Protein AF-A0A956CQM6-F1 (afdb_monomer_lite)

Foldseek 3Di:
DPPPDDDDDDPPDPVSVVVVVVVVVVVVVVVVVVCVVVVHQDDDDDPPDDPPVRVVVSVVVVVVVVVVVD

Sequence (70 aa):
LETGELTEFDTSDKRVREAFHSRFAKERARREQLFQRMRIDHMAIRTDQDYVRPIAELFRRRESRMRGYR

Radius of gyra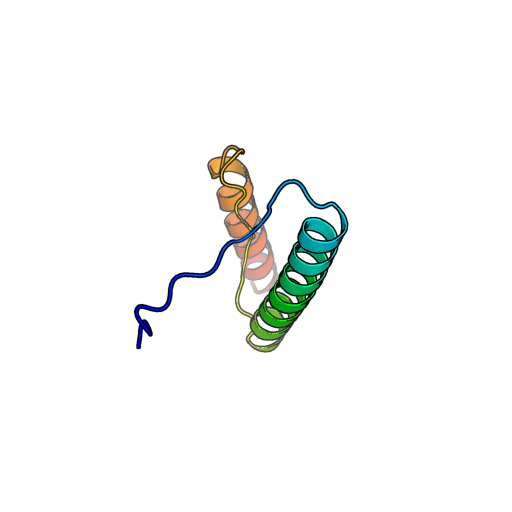tion: 18.1 Å; chains: 1; bounding box: 42×29×48 Å

Secondary structure (DSSP, 8-state):
----------SS-HHHHHHHHHHHHHHHHHHHHHHHHTT-------TTS-SHHHHHHHHHHHHHHHHTT-

Structure (mmCIF, N/CA/C/O backbone):
data_AF-A0A956CQM6-F1
#
_entry.id   AF-A0A956CQM6-F1
#
loop_
_atom_site.group_PDB
_atom_site.id
_atom_site.type_symbol
_atom_site.label_atom_id
_atom_site.label_alt_id
_atom_site.label_comp_id
_atom_site.label_asym_id
_atom_site.label_entity_id
_atom_site.label_seq_id
_atom_site.pdbx_PDB_ins_code
_atom_site.Cartn_x
_atom_site.Cartn_y
_atom_site.Cartn_z
_atom_site.occupancy
_atom_site.B_iso_or_equiv
_atom_site.auth_seq_id
_atom_site.auth_comp_id
_atom_site.auth_asym_id
_atom_site.auth_atom_id
_atom_site.pdbx_PDB_model_num
ATOM 1 N N . LEU A 1 1 ? 17.740 -15.400 -0.453 1.00 44.56 1 LEU A N 1
ATOM 2 C CA . LEU A 1 1 ? 19.016 -15.467 -1.189 1.00 44.56 1 LEU A CA 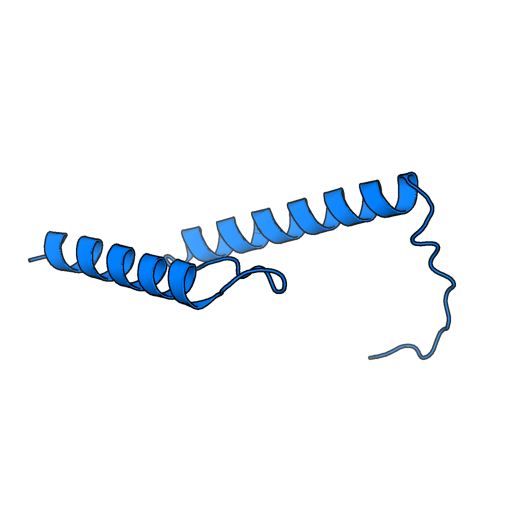1
ATOM 3 C C . LEU A 1 1 ? 18.841 -14.635 -2.439 1.00 44.56 1 LEU A C 1
ATOM 5 O O . LEU A 1 1 ? 17.864 -14.841 -3.147 1.00 44.56 1 LEU A O 1
ATOM 9 N N . GLU A 1 2 ? 19.708 -13.654 -2.633 1.00 78.44 2 GLU A N 1
ATOM 10 C CA . GLU A 1 2 ? 19.830 -12.933 -3.898 1.00 78.44 2 GLU A CA 1
ATOM 11 C C . GLU A 1 2 ? 20.666 -13.817 -4.834 1.00 78.44 2 GLU A C 1
ATOM 13 O O . GLU A 1 2 ? 21.708 -14.316 -4.412 1.00 78.44 2 GLU A O 1
ATOM 18 N N . THR A 1 3 ? 20.171 -14.119 -6.040 1.00 88.62 3 THR A N 1
ATOM 19 C CA . THR A 1 3 ? 20.800 -15.107 -6.942 1.00 88.62 3 THR A CA 1
ATOM 20 C C . THR A 1 3 ? 22.015 -14.551 -7.689 1.00 88.62 3 THR A C 1
ATOM 22 O O . THR A 1 3 ? 22.784 -15.327 -8.242 1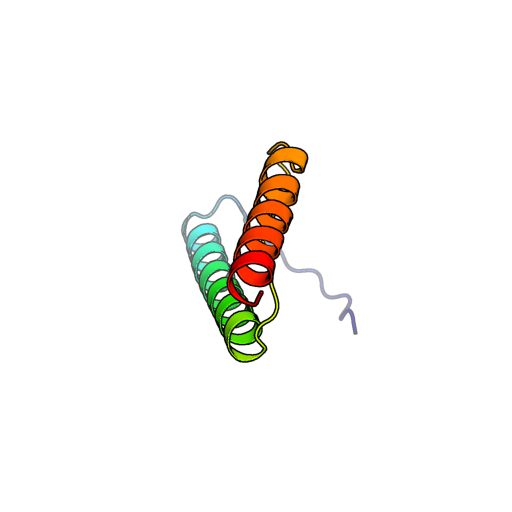.00 88.62 3 THR A O 1
ATOM 25 N N . GLY A 1 4 ? 22.210 -13.227 -7.703 1.00 90.81 4 GLY A N 1
ATOM 26 C CA . GLY A 1 4 ? 23.284 -12.556 -8.449 1.00 90.81 4 GLY A CA 1
ATOM 27 C C . GLY A 1 4 ? 23.086 -12.540 -9.970 1.00 90.81 4 GLY A C 1
ATOM 28 O O . GLY A 1 4 ? 23.926 -12.010 -10.692 1.00 90.81 4 GLY A O 1
ATOM 29 N N . GLU A 1 5 ? 21.983 -13.100 -10.467 1.00 90.56 5 GLU A N 1
ATOM 30 C CA . GLU A 1 5 ? 21.655 -13.122 -11.890 1.00 90.56 5 GLU A CA 1
ATOM 31 C C . GLU A 1 5 ? 21.125 -11.758 -12.342 1.00 90.56 5 GLU A C 1
ATOM 33 O O . GLU A 1 5 ? 20.206 -11.194 -11.744 1.00 90.56 5 GLU A O 1
ATOM 38 N N . LEU A 1 6 ? 21.692 -11.239 -13.431 1.00 89.69 6 LEU A N 1
ATOM 39 C CA . LEU A 1 6 ? 21.215 -10.023 -14.078 1.00 89.69 6 LEU A CA 1
ATOM 40 C C . LEU A 1 6 ? 20.164 -10.388 -15.123 1.00 89.69 6 LEU A C 1
ATOM 42 O O . LEU A 1 6 ? 20.358 -11.284 -15.941 1.00 89.69 6 LEU A O 1
ATOM 46 N N . THR A 1 7 ? 19.040 -9.684 -15.101 1.00 88.06 7 THR A N 1
ATOM 47 C CA . THR A 1 7 ? 17.978 -9.821 -16.098 1.00 88.06 7 THR A CA 1
ATOM 48 C C . THR A 1 7 ? 17.576 -8.437 -16.571 1.00 88.06 7 THR A C 1
ATOM 50 O O . THR A 1 7 ? 17.399 -7.525 -15.762 1.00 88.06 7 THR A O 1
ATOM 53 N N . GLU A 1 8 ? 17.420 -8.282 -17.882 1.00 89.25 8 GLU A N 1
ATOM 54 C CA . GLU A 1 8 ? 16.897 -7.052 -18.463 1.00 89.25 8 GLU A CA 1
ATOM 55 C C . GLU A 1 8 ? 15.386 -6.963 -18.249 1.00 89.25 8 GLU A C 1
ATOM 57 O O . GLU A 1 8 ? 14.640 -7.917 -18.478 1.00 89.25 8 GLU A O 1
ATOM 62 N N . PHE A 1 9 ? 14.929 -5.797 -17.800 1.00 87.38 9 PHE A N 1
ATOM 63 C CA . PHE A 1 9 ? 13.521 -5.540 -17.540 1.00 87.38 9 PHE A CA 1
ATOM 64 C C . PHE A 1 9 ? 13.084 -4.270 -18.266 1.00 87.38 9 PHE A C 1
ATOM 66 O O . PHE A 1 9 ? 13.367 -3.153 -17.826 1.00 87.38 9 PHE A O 1
ATOM 73 N N . ASP A 1 10 ? 12.382 -4.441 -19.385 1.00 91.81 10 ASP A N 1
ATOM 74 C CA . ASP A 1 10 ? 11.862 -3.321 -20.162 1.00 91.81 10 ASP A CA 1
ATOM 75 C C . ASP A 1 10 ? 10.591 -2.743 -19.519 1.00 91.81 10 ASP A C 1
ATOM 77 O O . ASP A 1 10 ? 9.492 -3.292 -19.608 1.00 91.81 10 ASP A O 1
ATOM 81 N N . THR A 1 11 ? 10.738 -1.589 -18.873 1.00 91.62 11 THR A N 1
ATOM 82 C CA . THR A 1 11 ? 9.624 -0.845 -18.260 1.00 91.62 11 THR A CA 1
ATOM 83 C C . THR A 1 11 ? 8.793 -0.043 -19.275 1.00 91.62 11 THR A C 1
ATOM 85 O O . THR A 1 11 ? 7.694 0.433 -18.952 1.00 91.62 11 THR A O 1
ATOM 88 N N . SER A 1 12 ? 9.280 0.093 -20.513 1.00 94.81 12 SER A N 1
ATOM 89 C CA . SER A 1 12 ? 8.612 0.803 -21.605 1.00 94.81 12 SER A CA 1
ATOM 90 C C . SER A 1 12 ? 7.601 -0.072 -22.360 1.00 94.81 12 SER A C 1
ATOM 92 O O . SER A 1 12 ? 6.639 0.468 -22.923 1.00 94.81 12 SER A O 1
ATOM 94 N N . ASP A 1 13 ? 7.698 -1.403 -22.263 1.00 96.56 13 ASP A N 1
ATOM 95 C CA . ASP A 1 13 ? 6.689 -2.313 -22.810 1.00 96.56 13 ASP A CA 1
ATOM 96 C C . ASP A 1 13 ? 5.381 -2.241 -21.997 1.00 96.56 13 ASP A C 1
ATOM 98 O O . ASP A 1 13 ? 5.316 -2.469 -20.783 1.00 96.56 13 ASP A O 1
ATOM 102 N N . LYS A 1 14 ? 4.286 -1.940 -22.700 1.00 95.81 14 LYS A N 1
ATOM 103 C CA . LYS A 1 14 ? 2.931 -1.916 -22.145 1.00 95.81 14 LYS A CA 1
ATOM 104 C C . LYS A 1 14 ? 2.533 -3.261 -21.529 1.00 95.81 14 LYS A C 1
ATOM 106 O O . LYS A 1 14 ? 1.928 -3.261 -20.458 1.00 95.81 14 LYS A O 1
ATOM 111 N N . ARG A 1 15 ? 2.889 -4.388 -22.153 1.00 95.38 15 ARG A N 1
ATOM 112 C CA . ARG A 1 15 ? 2.552 -5.734 -21.658 1.00 95.38 15 ARG A CA 1
ATOM 113 C C . ARG A 1 15 ? 3.219 -6.009 -20.315 1.00 95.38 15 ARG A C 1
ATOM 115 O O . ARG A 1 15 ? 2.577 -6.529 -19.404 1.00 95.38 15 ARG A O 1
ATOM 122 N N . VAL A 1 16 ? 4.482 -5.602 -20.173 1.00 94.19 16 VAL A N 1
ATOM 123 C CA . VAL A 1 16 ? 5.236 -5.722 -18.918 1.00 94.19 16 VAL A CA 1
ATOM 124 C C . VAL A 1 16 ? 4.578 -4.889 -17.819 1.00 94.19 16 VAL A C 1
ATOM 126 O O . VAL A 1 16 ? 4.326 -5.403 -16.726 1.00 94.19 16 VAL A O 1
ATOM 129 N N . ARG A 1 17 ? 4.211 -3.632 -18.108 1.00 94.75 17 ARG A N 1
ATOM 130 C CA . ARG A 1 17 ? 3.509 -2.773 -17.138 1.00 94.75 17 ARG A CA 1
ATOM 131 C C . ARG A 1 17 ? 2.159 -3.344 -16.707 1.00 94.75 17 ARG A C 1
ATOM 133 O O . ARG A 1 17 ? 1.842 -3.321 -15.518 1.00 94.75 17 ARG A O 1
ATOM 140 N N . GLU A 1 18 ? 1.372 -3.873 -17.640 1.00 96.50 18 GLU A N 1
ATOM 141 C CA . GLU A 1 18 ? 0.070 -4.485 -17.346 1.00 96.50 18 GLU A CA 1
ATOM 142 C C . GLU A 1 18 ? 0.211 -5.751 -16.493 1.00 96.50 18 GLU A C 1
ATOM 144 O O . GLU A 1 18 ? -0.501 -5.911 -15.496 1.00 96.50 18 GLU A O 1
ATOM 149 N N . ALA A 1 19 ? 1.165 -6.621 -16.832 1.00 95.12 19 ALA A N 1
ATOM 150 C CA . ALA A 1 19 ? 1.461 -7.821 -16.057 1.00 95.12 19 ALA A CA 1
ATOM 151 C C . ALA A 1 19 ? 1.912 -7.471 -14.630 1.00 95.12 19 ALA A C 1
ATOM 153 O O . ALA A 1 19 ? 1.410 -8.048 -13.659 1.00 95.12 19 ALA A O 1
ATOM 154 N N . PHE A 1 20 ? 2.800 -6.481 -14.491 1.00 94.50 20 PHE A N 1
ATOM 155 C CA . PHE A 1 20 ? 3.254 -5.986 -13.194 1.00 94.50 20 PHE A CA 1
ATOM 156 C C . PHE A 1 20 ? 2.097 -5.413 -12.368 1.00 94.50 20 PHE A C 1
ATOM 158 O O . PHE A 1 20 ? 1.918 -5.796 -11.211 1.00 94.50 20 PHE A O 1
ATOM 165 N N . HIS A 1 21 ? 1.267 -4.553 -12.966 1.00 95.44 21 HIS A N 1
ATOM 166 C CA . HIS A 1 21 ? 0.111 -3.957 -12.297 1.00 95.44 21 HIS A CA 1
ATOM 167 C C . HIS A 1 21 ? -0.891 -5.023 -11.833 1.00 95.44 21 HIS A C 1
ATOM 169 O O . HIS A 1 21 ? -1.329 -5.004 -10.683 1.00 95.44 21 HIS A O 1
ATOM 175 N N . SER A 1 22 ? -1.210 -5.996 -12.693 1.00 97.44 22 SER A N 1
ATOM 176 C CA . SER A 1 22 ? -2.111 -7.109 -12.371 1.00 97.44 22 SER A CA 1
ATOM 177 C C . SER A 1 22 ? -1.578 -7.956 -11.213 1.00 97.44 22 SER A C 1
ATOM 179 O O . SER A 1 22 ? -2.304 -8.239 -10.256 1.00 97.44 22 SER A O 1
ATOM 181 N N . ARG A 1 23 ? -0.285 -8.307 -11.244 1.00 97.31 23 ARG A N 1
ATOM 182 C CA . ARG A 1 23 ? 0.373 -9.028 -10.147 1.00 97.31 23 ARG A CA 1
ATOM 183 C C . ARG A 1 23 ? 0.331 -8.222 -8.849 1.00 97.31 23 ARG A C 1
ATOM 185 O O . ARG A 1 23 ? -0.071 -8.756 -7.818 1.00 97.31 23 ARG A O 1
ATOM 192 N N . PHE A 1 24 ? 0.703 -6.944 -8.886 1.00 95.75 24 PHE A N 1
ATOM 193 C CA . PHE A 1 24 ? 0.718 -6.095 -7.695 1.00 95.75 24 PHE A CA 1
ATOM 194 C C . PHE A 1 24 ? -0.682 -5.915 -7.093 1.00 95.75 24 PHE A C 1
ATOM 196 O O . PHE A 1 24 ? -0.839 -6.005 -5.875 1.00 95.75 24 PHE A O 1
ATOM 203 N N . ALA A 1 25 ? -1.706 -5.722 -7.930 1.00 96.56 25 ALA A N 1
ATOM 204 C CA . ALA A 1 25 ? -3.095 -5.613 -7.496 1.00 96.56 25 ALA A CA 1
ATOM 205 C C . ALA A 1 25 ? -3.574 -6.890 -6.785 1.00 96.56 25 ALA A C 1
ATOM 207 O O . ALA A 1 25 ? -4.170 -6.801 -5.712 1.00 96.56 25 ALA A O 1
ATOM 208 N N . LYS A 1 26 ? -3.249 -8.074 -7.325 1.00 98.19 26 LYS A N 1
ATOM 209 C CA . LYS A 1 26 ? -3.563 -9.367 -6.690 1.00 98.19 26 LYS A CA 1
ATOM 210 C C . LYS A 1 26 ? -2.879 -9.516 -5.330 1.00 98.19 26 LYS A C 1
ATOM 212 O O . LYS A 1 26 ? -3.540 -9.826 -4.341 1.00 98.19 26 LYS A O 1
ATOM 217 N N . GLU A 1 27 ? -1.579 -9.235 -5.256 1.00 97.50 27 GLU A N 1
ATOM 218 C CA . GLU A 1 27 ? -0.820 -9.306 -3.999 1.00 97.50 27 GLU A CA 1
ATOM 219 C C . GLU A 1 27 ? -1.315 -8.293 -2.962 1.00 97.50 27 GLU A C 1
ATOM 221 O O . GLU A 1 27 ? -1.343 -8.561 -1.759 1.00 97.50 27 GLU A O 1
ATOM 226 N N . ARG A 1 28 ? -1.719 -7.099 -3.401 1.00 95.81 28 ARG A N 1
ATOM 227 C CA . ARG A 1 28 ? -2.339 -6.097 -2.532 1.00 95.81 28 ARG A CA 1
ATOM 228 C C . ARG A 1 28 ? -3.676 -6.592 -1.980 1.00 95.81 28 ARG A C 1
ATOM 230 O O . ARG A 1 28 ? -3.832 -6.607 -0.763 1.00 95.81 28 ARG A O 1
ATOM 237 N N . ALA A 1 29 ? -4.585 -7.052 -2.837 1.00 96.62 29 ALA A N 1
ATOM 238 C CA . ALA A 1 29 ? -5.893 -7.553 -2.415 1.00 96.62 29 ALA A CA 1
ATOM 239 C C . ALA A 1 29 ? -5.761 -8.721 -1.424 1.00 96.62 29 ALA A C 1
ATOM 241 O O . ALA A 1 29 ? -6.435 -8.748 -0.395 1.00 96.62 29 ALA A O 1
ATOM 242 N N . ARG A 1 30 ? -4.826 -9.647 -1.679 1.00 97.81 30 ARG A N 1
ATOM 243 C CA . ARG A 1 30 ? -4.524 -10.760 -0.770 1.00 97.81 30 ARG A CA 1
ATOM 244 C C . ARG A 1 30 ? -4.080 -10.277 0.616 1.00 97.81 30 ARG A C 1
ATOM 246 O O . ARG A 1 30 ? -4.544 -10.809 1.623 1.00 97.81 30 ARG A O 1
ATOM 253 N N . ARG A 1 31 ? -3.195 -9.275 0.683 1.00 96.81 31 ARG A N 1
ATOM 254 C CA . ARG A 1 31 ? -2.729 -8.682 1.953 1.00 96.81 31 ARG A CA 1
ATOM 255 C C . ARG A 1 31 ? -3.854 -7.963 2.696 1.00 96.81 31 ARG A C 1
ATOM 257 O O . ARG A 1 31 ? -4.003 -8.166 3.896 1.00 96.81 31 ARG A O 1
ATOM 264 N N . GLU A 1 32 ? -4.671 -7.182 1.993 1.00 96.00 32 GLU A N 1
ATOM 265 C CA . GLU A 1 32 ? -5.818 -6.479 2.584 1.00 96.00 32 GLU A CA 1
ATOM 266 C C . GLU A 1 32 ? -6.830 -7.472 3.184 1.00 96.00 32 GLU A C 1
ATOM 268 O O . GLU A 1 32 ? -7.234 -7.322 4.338 1.00 96.00 32 GLU A O 1
ATOM 273 N N . GLN A 1 33 ? -7.164 -8.547 2.459 1.00 97.00 33 GLN A N 1
ATOM 274 C CA . GLN A 1 33 ? -8.026 -9.622 2.965 1.00 97.00 33 GLN A CA 1
ATOM 275 C C . GLN A 1 33 ? -7.443 -10.304 4.209 1.00 97.00 33 GLN A C 1
ATOM 277 O O . GLN A 1 33 ? -8.169 -10.594 5.162 1.00 97.00 33 GLN A O 1
ATOM 282 N N . LEU A 1 34 ? -6.131 -10.556 4.224 1.00 97.88 34 LEU A N 1
ATOM 283 C CA . LEU A 1 34 ? -5.449 -11.142 5.376 1.00 97.88 34 LEU A CA 1
ATOM 284 C C . LEU A 1 34 ? -5.556 -10.232 6.610 1.00 97.88 34 LEU A C 1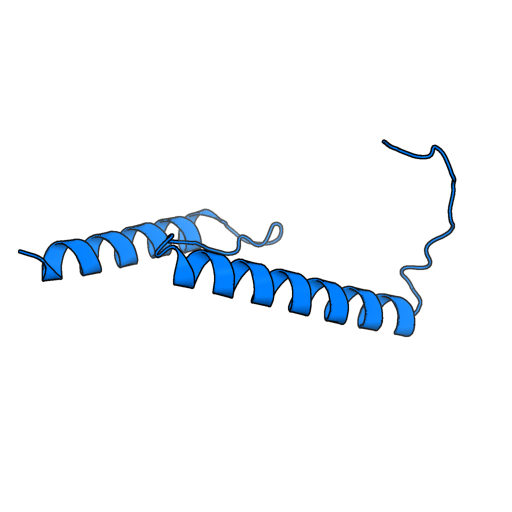
ATOM 286 O O . LEU A 1 34 ? -5.935 -10.701 7.683 1.00 97.88 34 LEU A O 1
ATOM 290 N N . PHE A 1 35 ? -5.290 -8.933 6.463 1.00 96.31 35 PHE A N 1
ATOM 291 C CA . PHE A 1 35 ? -5.413 -7.975 7.564 1.00 96.31 35 PHE A CA 1
ATOM 292 C C . PHE A 1 35 ? -6.845 -7.866 8.085 1.00 96.31 35 PHE A C 1
ATOM 294 O O . PHE A 1 35 ? -7.050 -7.884 9.298 1.00 96.31 35 PHE A O 1
ATOM 301 N N . GLN A 1 36 ? -7.842 -7.847 7.195 1.00 93.12 36 GLN A N 1
ATOM 302 C CA . GLN A 1 36 ? -9.255 -7.847 7.587 1.00 93.12 36 GLN A CA 1
ATOM 303 C C . GLN A 1 36 ? -9.622 -9.084 8.413 1.00 93.12 36 GLN A C 1
ATOM 305 O O . GLN A 1 36 ? -10.240 -8.954 9.470 1.00 93.12 36 GLN A O 1
ATOM 310 N N . ARG A 1 37 ? -9.194 -10.279 7.982 1.00 97.19 37 ARG A N 1
ATOM 311 C CA . ARG A 1 37 ? -9.429 -11.533 8.722 1.00 97.19 37 ARG A CA 1
ATOM 312 C C . ARG A 1 37 ? -8.801 -11.515 10.114 1.00 97.19 37 ARG A C 1
ATOM 314 O O . ARG A 1 37 ? -9.393 -12.044 11.048 1.00 97.19 37 ARG A O 1
ATOM 321 N N . MET A 1 38 ? -7.635 -10.887 10.254 1.00 97.12 38 MET A N 1
ATOM 322 C CA . MET A 1 38 ? -6.940 -10.733 11.537 1.00 97.12 38 MET A CA 1
ATOM 323 C C . MET A 1 38 ? -7.427 -9.525 12.353 1.00 97.12 38 MET A C 1
ATOM 325 O O . MET A 1 38 ? -6.889 -9.268 13.425 1.00 97.12 38 MET A O 1
ATOM 329 N N . ARG A 1 39 ? -8.432 -8.779 11.865 1.00 91.56 39 ARG A N 1
ATOM 330 C CA . ARG A 1 39 ? -8.926 -7.526 12.466 1.00 91.56 39 ARG A CA 1
ATOM 331 C C . ARG A 1 39 ? -7.815 -6.490 12.692 1.00 91.56 39 ARG A C 1
ATOM 333 O O . ARG A 1 39 ? -7.873 -5.705 13.634 1.00 91.56 39 ARG A O 1
ATOM 340 N N . ILE A 1 40 ? -6.814 -6.487 11.815 1.00 92.44 40 ILE A N 1
ATOM 341 C CA . ILE A 1 40 ? -5.721 -5.518 11.825 1.00 92.44 40 ILE A CA 1
ATOM 342 C C . ILE A 1 40 ? -6.126 -4.311 10.981 1.00 92.44 40 ILE A C 1
ATOM 344 O O . ILE A 1 40 ? -6.415 -4.422 9.783 1.00 92.44 40 ILE A O 1
ATOM 348 N N . ASP A 1 41 ? -6.118 -3.141 11.614 1.00 91.75 41 ASP A N 1
ATOM 349 C CA . ASP A 1 41 ? -6.245 -1.868 10.919 1.00 91.75 41 ASP A CA 1
ATOM 350 C C . ASP A 1 41 ? -5.035 -1.649 10.006 1.00 91.75 41 ASP A C 1
ATOM 352 O O . ASP A 1 41 ? -3.886 -1.782 10.423 1.00 91.75 41 ASP A O 1
ATOM 356 N N . HIS A 1 42 ? -5.297 -1.309 8.748 1.00 92.44 42 HIS A N 1
ATOM 357 C CA . HIS A 1 42 ? -4.264 -1.087 7.745 1.00 92.44 42 HIS A CA 1
ATOM 358 C C . HIS A 1 42 ? -4.625 0.091 6.843 1.00 92.44 42 HIS A C 1
ATOM 360 O O . HIS A 1 42 ? -5.789 0.475 6.711 1.00 92.44 42 HIS A O 1
ATOM 366 N N . MET A 1 43 ? -3.605 0.649 6.199 1.00 91.81 43 MET A N 1
ATOM 367 C CA . MET A 1 43 ? -3.729 1.721 5.220 1.00 91.81 43 MET A CA 1
ATOM 368 C C . MET A 1 43 ? -2.661 1.569 4.136 1.00 91.81 43 MET A C 1
ATOM 370 O O . MET A 1 43 ? -1.563 1.084 4.404 1.00 91.81 43 MET A O 1
ATOM 374 N N . ALA A 1 44 ? -2.973 2.005 2.918 1.00 89.94 44 ALA A N 1
ATOM 375 C CA . ALA A 1 44 ? -1.990 2.123 1.849 1.00 89.94 44 ALA A CA 1
ATOM 376 C C . ALA A 1 44 ? -1.424 3.548 1.838 1.00 89.94 44 ALA A C 1
ATOM 378 O O . ALA A 1 44 ? -2.188 4.513 1.839 1.00 89.94 44 ALA A O 1
ATOM 379 N N . ILE A 1 45 ? -0.098 3.673 1.807 1.00 91.25 45 ILE A N 1
ATOM 380 C CA . ILE A 1 45 ? 0.593 4.956 1.657 1.00 91.25 45 ILE A CA 1
ATOM 381 C C . ILE A 1 45 ? 1.127 5.038 0.233 1.00 91.25 45 ILE A C 1
ATOM 383 O O . ILE A 1 45 ? 1.778 4.113 -0.256 1.00 91.25 45 ILE A O 1
ATOM 387 N N . ARG A 1 46 ? 0.828 6.150 -0.432 1.00 90.94 46 ARG A N 1
ATOM 388 C CA . ARG A 1 46 ? 1.416 6.509 -1.717 1.00 90.94 46 ARG A CA 1
ATOM 389 C C . ARG A 1 46 ? 2.646 7.365 -1.470 1.00 90.94 46 ARG A C 1
ATOM 391 O O . ARG A 1 46 ? 2.567 8.345 -0.744 1.00 90.94 46 ARG A O 1
ATOM 398 N N . THR A 1 47 ? 3.770 6.987 -2.065 1.00 90.12 47 THR A N 1
ATOM 399 C CA . THR A 1 47 ? 5.052 7.688 -1.888 1.00 90.12 47 THR A CA 1
ATOM 400 C C . THR A 1 47 ? 5.095 9.032 -2.608 1.00 90.12 47 THR A C 1
ATOM 402 O O . THR A 1 47 ? 5.924 9.871 -2.288 1.00 90.12 47 THR A O 1
ATOM 405 N N . ASP A 1 48 ? 4.206 9.236 -3.578 1.00 94.06 48 ASP A N 1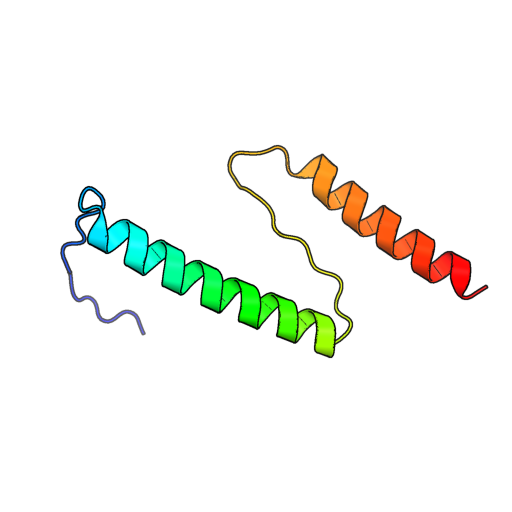
ATOM 406 C CA . ASP A 1 48 ? 4.052 10.471 -4.344 1.00 94.06 48 ASP A CA 1
ATOM 407 C C . ASP A 1 48 ? 2.989 11.415 -3.755 1.00 94.06 48 ASP A C 1
ATOM 409 O O . ASP A 1 48 ? 2.605 12.396 -4.389 1.00 94.06 48 ASP A O 1
ATOM 413 N N . GLN A 1 49 ? 2.471 11.113 -2.560 1.00 92.56 49 GLN A N 1
ATOM 414 C CA . GLN A 1 49 ? 1.423 11.889 -1.902 1.00 92.56 49 GLN A CA 1
ATOM 415 C C . GLN A 1 49 ? 1.764 12.158 -0.437 1.00 92.56 49 GLN A C 1
ATOM 417 O O . GLN A 1 49 ? 2.498 11.409 0.202 1.00 92.56 49 GLN A O 1
ATOM 422 N N . ASP A 1 50 ? 1.179 13.224 0.110 1.00 92.69 50 ASP A N 1
ATOM 423 C CA . ASP A 1 50 ? 1.253 13.523 1.540 1.00 92.69 50 ASP A CA 1
ATOM 424 C C . ASP A 1 50 ? 0.653 12.375 2.373 1.00 92.69 50 ASP A C 1
ATOM 426 O O . ASP A 1 50 ? -0.532 12.040 2.256 1.00 92.69 50 ASP A O 1
ATOM 430 N N . TYR A 1 51 ? 1.489 11.789 3.228 1.00 92.12 51 TYR A N 1
ATOM 431 C CA . TYR A 1 51 ? 1.164 10.651 4.079 1.00 92.12 51 TYR A CA 1
ATOM 432 C C . TYR A 1 51 ? 0.510 11.045 5.414 1.00 92.12 51 TYR A C 1
ATOM 434 O O . TYR A 1 51 ? -0.045 10.177 6.088 1.00 92.12 51 TYR A O 1
ATOM 442 N N . VAL A 1 52 ? 0.518 12.323 5.810 1.00 94.62 52 VAL A N 1
ATOM 443 C CA . VAL A 1 52 ? -0.040 12.777 7.098 1.00 94.62 52 VAL A CA 1
ATOM 444 C C . VAL A 1 52 ? -1.553 12.574 7.136 1.00 94.62 52 VAL A C 1
ATOM 446 O O . VAL A 1 52 ? -2.091 11.995 8.083 1.00 94.62 52 VAL A O 1
ATOM 449 N N . ARG A 1 53 ? -2.253 12.995 6.076 1.00 90.69 53 ARG A N 1
ATOM 450 C CA . ARG A 1 53 ? -3.715 12.859 5.954 1.00 90.69 53 ARG A CA 1
ATOM 451 C C . ARG A 1 53 ? -4.210 11.414 6.111 1.00 90.69 53 ARG A C 1
ATOM 453 O O . ARG A 1 53 ? -5.077 11.190 6.961 1.00 90.69 53 ARG A O 1
ATOM 460 N N . PRO A 1 54 ? -3.691 10.426 5.360 1.00 92.31 54 PRO A N 1
ATOM 461 C CA . PRO A 1 54 ? -4.200 9.065 5.456 1.00 92.31 54 PRO A CA 1
ATOM 462 C C . PRO A 1 54 ? -3.852 8.414 6.813 1.00 92.31 54 PRO A C 1
ATOM 464 O O . PRO A 1 54 ? -4.636 7.603 7.309 1.00 92.31 54 PRO A O 1
ATOM 467 N N . ILE A 1 55 ? -2.753 8.811 7.475 1.00 94.50 55 ILE A N 1
ATOM 468 C CA . ILE A 1 55 ? -2.447 8.368 8.848 1.00 94.50 55 ILE A CA 1
ATOM 469 C C . ILE A 1 55 ? -3.494 8.908 9.828 1.00 94.50 55 ILE A C 1
ATOM 471 O O . ILE A 1 55 ? -4.061 8.151 10.617 1.00 94.50 55 ILE A O 1
ATOM 475 N N . ALA A 1 56 ? -3.808 10.203 9.753 1.00 93.44 56 ALA A N 1
ATOM 476 C CA . ALA A 1 56 ? -4.828 10.815 10.602 1.00 93.44 56 ALA A CA 1
ATOM 477 C C . ALA A 1 56 ? -6.216 10.174 10.404 1.00 93.44 56 ALA A C 1
ATOM 479 O O . ALA A 1 56 ? -6.980 10.014 11.356 1.00 93.44 56 ALA A O 1
ATOM 480 N N . GLU A 1 57 ? -6.566 9.783 9.176 1.00 91.62 57 GLU A N 1
ATOM 481 C CA . GLU A 1 57 ? -7.801 9.040 8.887 1.00 91.62 57 GLU A CA 1
ATOM 482 C C . GLU A 1 57 ? -7.837 7.654 9.532 1.00 91.62 57 GLU A C 1
ATOM 484 O O . GLU A 1 57 ? -8.882 7.265 10.062 1.00 91.62 57 GLU A O 1
ATOM 489 N N . LEU A 1 58 ? -6.719 6.921 9.517 1.00 92.81 58 LEU A N 1
ATOM 490 C CA . LEU A 1 58 ? -6.619 5.611 10.161 1.00 92.81 58 LEU A CA 1
ATOM 491 C C . LEU A 1 58 ? -6.941 5.713 11.658 1.00 92.81 58 LEU A C 1
ATOM 493 O O . LEU A 1 58 ? -7.788 4.972 12.160 1.00 92.81 58 LEU A O 1
ATOM 497 N N . PHE A 1 59 ? -6.324 6.671 12.356 1.00 93.62 59 PHE A N 1
ATOM 498 C CA . PHE A 1 59 ? -6.553 6.866 13.788 1.00 93.62 59 PHE A CA 1
ATOM 499 C C . PHE A 1 59 ? -7.974 7.347 14.099 1.00 93.62 59 PHE A C 1
ATOM 501 O O . PHE A 1 59 ? -8.602 6.791 14.997 1.00 93.62 59 PHE A O 1
ATOM 508 N N . ARG A 1 60 ? -8.547 8.267 13.308 1.00 92.50 60 ARG A N 1
ATOM 509 C CA . ARG A 1 60 ? -9.958 8.681 13.471 1.00 92.50 60 ARG A CA 1
ATOM 510 C C . ARG A 1 60 ? -10.933 7.506 13.354 1.00 92.50 60 ARG A C 1
ATOM 512 O O . ARG A 1 60 ? -11.869 7.395 14.144 1.00 92.50 60 ARG A O 1
ATOM 519 N N . ARG A 1 61 ? -10.718 6.604 12.388 1.00 90.88 61 ARG A N 1
ATOM 520 C CA . ARG A 1 61 ? -11.533 5.382 12.229 1.00 90.88 61 ARG A CA 1
ATOM 521 C C . ARG A 1 61 ? -11.361 4.419 13.401 1.00 90.88 61 ARG A C 1
ATOM 523 O O . ARG A 1 61 ? -12.309 3.733 13.769 1.00 90.88 61 ARG A O 1
ATOM 530 N N . ARG A 1 62 ? -10.160 4.345 13.973 1.00 90.38 62 ARG A N 1
ATOM 531 C CA . ARG A 1 62 ? -9.887 3.515 15.149 1.00 90.38 62 ARG A CA 1
ATOM 532 C C . ARG A 1 62 ? -10.593 4.063 16.391 1.00 90.38 62 ARG A C 1
ATOM 534 O O . ARG A 1 62 ? -11.248 3.300 17.098 1.00 90.38 62 ARG A O 1
ATOM 541 N N . GLU A 1 63 ? -10.532 5.374 16.614 1.00 93.25 63 GLU A N 1
ATOM 542 C CA . GLU A 1 63 ? -11.227 6.039 17.722 1.00 93.25 63 GLU A CA 1
ATOM 543 C C . GLU A 1 63 ? -12.749 5.878 17.645 1.00 93.25 63 GLU A C 1
ATOM 545 O O . GLU A 1 63 ? -13.385 5.594 18.662 1.00 93.25 63 GLU A O 1
ATOM 550 N N . SER A 1 64 ? -13.349 6.010 16.455 1.00 89.12 64 SER A N 1
ATOM 551 C CA . SER A 1 64 ? -14.804 5.872 16.300 1.00 89.12 64 SER A CA 1
ATOM 552 C C . SER A 1 64 ? -15.303 4.472 16.670 1.00 89.12 64 SER A C 1
ATOM 554 O O . SER A 1 64 ? -16.322 4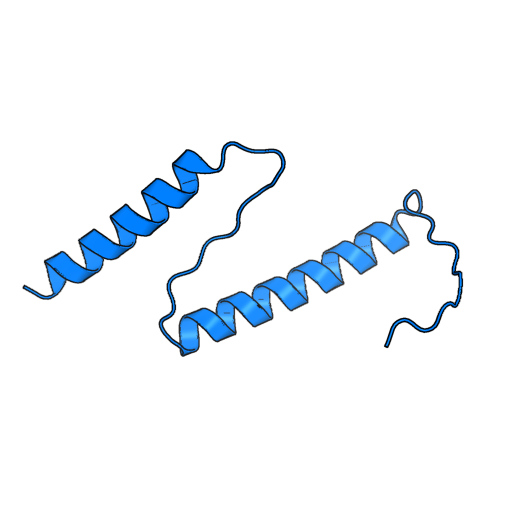.346 17.348 1.00 89.12 64 SER A O 1
ATOM 556 N N . ARG A 1 65 ? -14.553 3.420 16.312 1.00 87.00 65 ARG A N 1
ATOM 557 C CA . ARG A 1 65 ? -14.860 2.035 16.711 1.00 87.00 65 ARG A CA 1
ATOM 558 C C . ARG A 1 65 ? -14.735 1.823 18.218 1.00 87.00 65 ARG A C 1
ATOM 560 O O . ARG A 1 65 ? -15.555 1.118 18.791 1.00 87.00 65 ARG A O 1
ATOM 567 N N . MET A 1 66 ? -13.738 2.437 18.861 1.00 87.12 66 MET A N 1
ATOM 568 C CA . MET A 1 66 ? -13.560 2.345 20.316 1.00 87.12 66 MET A CA 1
ATOM 569 C C . MET A 1 66 ? -14.663 3.079 21.083 1.00 87.12 66 MET A C 1
ATOM 571 O O . MET A 1 66 ? -15.121 2.592 22.112 1.00 87.12 66 MET A O 1
ATOM 575 N N . ARG A 1 67 ? -15.120 4.234 20.581 1.00 82.19 67 ARG A N 1
ATOM 576 C CA . ARG A 1 67 ? -16.232 4.988 21.179 1.00 82.19 67 ARG A CA 1
ATOM 577 C C . ARG A 1 67 ? -17.561 4.238 21.119 1.00 82.19 67 ARG A C 1
ATOM 579 O O . ARG A 1 67 ? -18.327 4.353 22.061 1.00 82.19 67 ARG A O 1
ATOM 586 N N . GLY A 1 68 ? -17.815 3.465 20.062 1.00 71.56 68 GLY A N 1
ATOM 587 C CA . GLY A 1 68 ? -19.010 2.618 19.953 1.00 71.56 68 GLY A CA 1
ATOM 588 C C . GLY A 1 68 ? -19.008 1.371 20.851 1.00 71.56 68 GLY A C 1
ATOM 589 O O . GLY A 1 68 ? -19.991 0.642 20.852 1.00 71.56 68 GLY A O 1
ATOM 590 N N . TYR A 1 69 ? -17.915 1.107 21.577 1.00 59.47 69 TYR A N 1
ATOM 591 C CA . TYR A 1 69 ? -17.786 -0.001 22.533 1.00 59.47 69 TYR A CA 1
ATOM 592 C C . TYR A 1 69 ? -18.008 0.441 23.995 1.00 59.47 69 TYR A C 1
ATOM 594 O O . TYR A 1 69 ? -17.959 -0.398 24.893 1.00 59.47 69 TYR A O 1
ATOM 602 N N . ARG A 1 70 ? -18.182 1.750 24.238 1.00 51.31 70 ARG A N 1
ATOM 603 C CA . ARG A 1 70 ? -18.539 2.322 25.546 1.00 51.31 70 ARG A CA 1
ATOM 604 C C . ARG A 1 70 ? -20.045 2.405 25.725 1.00 51.31 70 ARG A C 1
ATOM 606 O O . ARG A 1 70 ? -20.730 2.681 24.717 1.00 51.31 70 ARG A O 1
#

pLDDT: mean 90.86, std 9.45, range [44.56, 98.19]